Protein AF-A0A6H5KH65-F1 (afdb_monomer)

Radius of gyration: 36.42 Å; Cα contacts (8 Å, |Δi|>4): 23; chains: 1; bounding box: 76×39×88 Å

Secondary structure (DSSP, 8-state):
--------TTS---HHHHHHHHHHHHHHHHHHHHHHHHHHHHHHHHHHHHHHHHHHHHHHHHHHHHHHHHHHHHHHHHHHHHHHHTTSSPPPHHHH---TT--SSS--SSTT--

Sequence (114 aa):
MARTGITFSQAGVDARRLKALEDKDYPALKRICVAHVNKLKQAAAVKRKLAAKQKSAEEEAKKLARMLENEEERMCSIRRCHDRTSGRRKCTESELYPARACGDKEVSGLSKIL

Solvent-accessible surface area (backbone atoms only — not comparable to full-atom values): 6976 Å² total; per-residue (Å²): 135,85,82,83,74,83,73,73,80,84,54,96,67,51,71,68,56,56,52,54,47,49,69,65,46,48,64,57,50,51,52,52,53,52,52,50,51,51,52,51,53,51,52,52,52,51,51,53,53,49,53,52,52,50,52,52,52,51,52,50,51,51,51,51,51,53,51,48,52,53,50,51,37,39,51,52,23,48,51,53,46,35,62,76,47,71,62,73,60,86,79,51,74,75,64,41,48,83,57,87,76,80,76,91,81,82,89,79,78,74,80,76,82,119

Foldseek 3Di:
DDDPDPDPPPPPPDVVNVVVVCVVCVVVVVVVVVVVVVVVVVVVVVVVVVVVVVVVVVVVVVVVVVVVVVVVLQVVLQVVVCVVCVVVDDDDPVSSDDSPPPPDPPPPPPPPPD

Mean predicted aligned error: 16.9 Å

Structure (mmCIF, N/CA/C/O backbone):
data_AF-A0A6H5KH65-F1
#
_entry.id   AF-A0A6H5KH65-F1
#
loop_
_atom_site.group_PDB
_atom_site.id
_atom_site.type_symbol
_atom_site.label_atom_id
_atom_site.label_alt_id
_atom_site.label_comp_id
_atom_site.label_asym_id
_atom_site.label_entity_id
_atom_site.label_seq_id
_atom_site.pdbx_PDB_ins_code
_atom_site.Cartn_x
_atom_site.Cartn_y
_atom_site.Cartn_z
_atom_site.occupancy
_atom_site.B_iso_or_equiv
_atom_site.auth_seq_id
_atom_site.auth_comp_id
_atom_site.auth_asym_id
_atom_site.auth_atom_id
_atom_site.pdbx_PDB_model_num
ATOM 1 N N . MET A 1 1 ? -47.079 -27.899 29.791 1.00 39.53 1 MET A N 1
ATOM 2 C CA . MET A 1 1 ? -45.778 -28.493 30.174 1.00 39.53 1 MET A CA 1
ATOM 3 C C . MET A 1 1 ? -44.979 -27.454 30.950 1.00 39.53 1 MET A C 1
ATOM 5 O O . MET A 1 1 ? -44.990 -26.290 30.571 1.00 39.53 1 MET A O 1
ATOM 9 N N . ALA A 1 2 ? -44.443 -27.850 32.105 1.00 41.94 2 ALA A N 1
ATOM 10 C CA . ALA A 1 2 ? -44.069 -26.980 33.220 1.00 41.94 2 ALA A CA 1
ATOM 11 C C . ALA A 1 2 ? -42.814 -26.121 32.965 1.00 41.94 2 ALA A C 1
ATOM 13 O O . ALA A 1 2 ? -41.782 -26.634 32.543 1.00 41.94 2 ALA A O 1
ATOM 14 N N . ARG A 1 3 ? -42.889 -24.819 33.283 1.00 44.28 3 ARG A N 1
ATOM 15 C CA . ARG A 1 3 ? -41.713 -23.955 33.475 1.00 44.28 3 ARG A CA 1
ATOM 16 C C . ARG A 1 3 ? -41.125 -24.264 34.850 1.00 44.28 3 ARG A C 1
ATOM 18 O O . ARG A 1 3 ? -41.718 -23.901 35.861 1.00 44.28 3 ARG A O 1
ATOM 25 N N . THR A 1 4 ? -39.968 -24.912 34.901 1.00 53.53 4 THR A N 1
ATOM 26 C CA . THR A 1 4 ? -39.171 -25.017 36.128 1.00 53.53 4 THR A CA 1
ATOM 27 C C . THR A 1 4 ? -38.578 -23.645 36.447 1.00 53.53 4 THR A C 1
ATOM 29 O O . THR A 1 4 ? -37.521 -23.276 35.938 1.00 53.53 4 THR A O 1
ATOM 32 N N . GLY A 1 5 ? -39.292 -22.858 37.251 1.00 48.91 5 GLY A N 1
ATOM 33 C CA . GLY A 1 5 ? -38.728 -21.685 37.907 1.00 48.91 5 GLY A CA 1
ATOM 34 C C . GLY A 1 5 ? -37.771 -22.153 38.995 1.00 48.91 5 GLY A C 1
ATOM 35 O O . GLY A 1 5 ? -38.203 -22.721 39.992 1.00 48.91 5 GLY A O 1
ATOM 36 N N . ILE A 1 6 ? -36.472 -21.947 38.793 1.00 53.12 6 ILE A N 1
ATOM 37 C CA . ILE A 1 6 ? -35.468 -22.138 39.842 1.00 53.12 6 ILE A CA 1
ATOM 38 C C . ILE A 1 6 ? -35.738 -21.066 40.907 1.00 53.12 6 ILE A C 1
ATOM 40 O O . ILE A 1 6 ? -35.420 -19.894 40.715 1.00 53.12 6 ILE A O 1
ATOM 44 N N . THR A 1 7 ? -36.376 -21.441 42.015 1.00 51.94 7 THR A N 1
ATOM 45 C CA . THR A 1 7 ? -36.517 -20.566 43.182 1.00 51.94 7 THR A CA 1
ATOM 46 C C . THR A 1 7 ? -35.205 -20.593 43.958 1.00 51.94 7 THR A C 1
ATOM 48 O O . THR A 1 7 ? -34.883 -21.586 44.607 1.00 51.94 7 THR A O 1
ATOM 51 N N . PHE A 1 8 ? -34.451 -19.493 43.912 1.00 50.75 8 PHE A N 1
ATOM 52 C CA . PHE A 1 8 ? -33.198 -19.265 44.654 1.00 50.75 8 PHE A CA 1
ATOM 53 C C . PHE A 1 8 ? -33.389 -19.146 46.183 1.00 50.75 8 PHE A C 1
ATOM 55 O O . PHE A 1 8 ? -32.620 -18.483 46.868 1.00 50.75 8 PHE A O 1
ATOM 62 N N . SER A 1 9 ? -34.408 -19.785 46.752 1.00 49.22 9 SER A N 1
ATOM 63 C CA . SER A 1 9 ? -34.776 -19.646 48.165 1.00 49.22 9 SER A CA 1
ATOM 64 C C . SER A 1 9 ? -33.964 -20.540 49.113 1.00 49.22 9 SER A C 1
ATOM 66 O O . SER A 1 9 ? -34.241 -20.542 50.307 1.00 49.22 9 SER A O 1
ATOM 68 N N . GLN A 1 10 ? -32.979 -21.304 48.617 1.00 47.28 10 GLN A N 1
ATOM 69 C CA . GLN A 1 10 ? -32.244 -22.296 49.421 1.00 47.28 10 GLN A CA 1
ATOM 70 C C . GLN A 1 10 ? -30.811 -21.889 49.803 1.00 47.28 10 GLN A C 1
ATOM 72 O O . GLN A 1 10 ? -30.201 -22.515 50.664 1.00 47.28 10 GLN A O 1
ATOM 77 N N . ALA A 1 11 ? -30.282 -20.807 49.235 1.00 47.94 11 ALA A N 1
ATOM 78 C CA . ALA A 1 11 ? -29.105 -20.132 49.769 1.00 47.94 11 ALA A CA 1
ATOM 79 C C . ALA A 1 11 ? -29.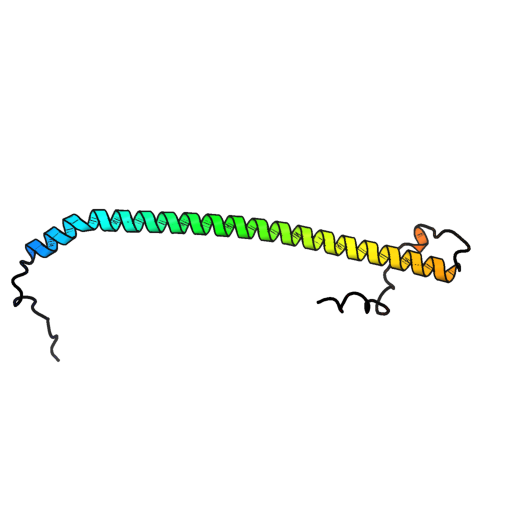604 -18.805 50.335 1.00 47.94 11 ALA A C 1
ATOM 81 O O . ALA A 1 11 ? -30.292 -18.092 49.615 1.00 47.94 11 ALA A O 1
ATOM 82 N N . GLY A 1 12 ? -29.310 -18.474 51.596 1.00 51.31 12 GLY A N 1
ATOM 83 C CA . GLY A 1 12 ? -29.726 -17.233 52.274 1.00 51.31 12 GLY A CA 1
ATOM 84 C C . GLY A 1 12 ? -29.131 -15.946 51.676 1.00 51.31 12 GLY A C 1
ATOM 85 O O . GLY A 1 12 ? -28.626 -15.086 52.396 1.00 51.31 12 GLY A O 1
ATOM 86 N N . VAL A 1 13 ? -29.144 -15.819 50.353 1.00 53.62 13 VAL A N 1
ATOM 87 C CA . VAL A 1 13 ? -28.776 -14.635 49.600 1.00 53.62 13 VAL A CA 1
ATOM 88 C C . VAL A 1 13 ? -30.030 -13.784 49.501 1.00 53.62 13 VAL A C 1
ATOM 90 O O . VAL A 1 13 ? -30.862 -13.929 48.611 1.00 53.62 13 VAL A O 1
ATOM 93 N N . ASP A 1 14 ? -30.171 -12.913 50.489 1.00 62.06 14 ASP A N 1
ATOM 94 C CA . ASP A 1 14 ? -31.206 -11.893 50.540 1.00 62.06 14 ASP A CA 1
ATOM 95 C C . ASP A 1 14 ? -31.222 -11.116 49.208 1.00 62.06 14 ASP A C 1
ATOM 97 O O . ASP A 1 14 ? -30.204 -10.542 48.809 1.00 62.06 14 ASP A O 1
ATOM 101 N N . ALA A 1 15 ? -32.349 -11.088 48.490 1.00 58.56 15 ALA A N 1
ATOM 102 C CA . ALA A 1 15 ? -32.445 -10.447 47.168 1.00 58.56 15 ALA A CA 1
ATOM 103 C C . ALA A 1 15 ? -32.051 -8.954 47.210 1.00 58.56 15 ALA A C 1
ATOM 105 O O . ALA A 1 15 ? -31.606 -8.377 46.217 1.00 58.56 15 ALA A O 1
ATOM 106 N N . ARG A 1 16 ? -32.149 -8.332 48.394 1.00 58.69 16 ARG A N 1
ATOM 107 C CA . ARG A 1 16 ? -31.672 -6.971 48.670 1.00 58.69 16 ARG A CA 1
ATOM 108 C C . ARG A 1 16 ? -30.145 -6.852 48.652 1.00 58.69 16 ARG A C 1
ATOM 110 O O . ARG A 1 16 ? -29.641 -5.815 48.239 1.00 58.69 16 ARG A O 1
ATOM 117 N N . ARG A 1 17 ? -29.405 -7.889 49.064 1.00 56.53 17 ARG A N 1
ATOM 118 C CA . ARG A 1 17 ? -27.931 -7.930 48.994 1.00 56.53 17 ARG A CA 1
ATOM 119 C C . ARG A 1 17 ? -27.438 -8.077 47.560 1.00 56.53 17 ARG A C 1
ATOM 121 O O . ARG A 1 17 ? -26.481 -7.404 47.206 1.00 56.53 17 ARG A O 1
ATOM 128 N N . LEU A 1 18 ? -28.111 -8.891 46.743 1.00 57.50 18 LEU A N 1
ATOM 129 C CA . LEU A 1 18 ? -27.838 -9.001 45.303 1.00 57.50 18 LEU A CA 1
ATOM 130 C C . LEU A 1 18 ? -28.039 -7.657 44.597 1.00 57.50 18 LEU A C 1
ATOM 132 O O . LEU A 1 18 ? -27.136 -7.177 43.923 1.00 57.50 18 LEU A O 1
ATOM 136 N N . LYS A 1 19 ? -29.172 -6.998 44.854 1.00 59.03 19 LYS A N 1
ATOM 137 C CA . LYS A 1 19 ? -29.472 -5.678 44.288 1.00 59.03 19 LYS A CA 1
ATOM 138 C C . LYS A 1 19 ? -28.495 -4.592 44.766 1.00 59.03 19 LYS A C 1
ATOM 140 O O . LYS A 1 19 ? -28.048 -3.770 43.980 1.00 59.03 19 LYS A O 1
ATOM 145 N N . ALA A 1 20 ? -28.084 -4.638 46.036 1.00 57.56 20 ALA A N 1
ATOM 146 C CA . ALA A 1 20 ? -27.088 -3.718 46.589 1.00 57.56 20 ALA A CA 1
ATOM 147 C C . ALA A 1 20 ? -25.650 -3.967 46.086 1.00 57.56 20 ALA A C 1
ATOM 149 O O . ALA A 1 20 ? -24.839 -3.043 46.114 1.00 57.56 20 ALA A O 1
ATOM 150 N N . LEU A 1 21 ? -25.318 -5.194 45.669 1.00 55.94 21 LEU A N 1
ATOM 151 C CA . LEU A 1 21 ? -24.060 -5.533 44.991 1.00 55.94 21 LEU A CA 1
ATOM 152 C C . LEU A 1 21 ? -24.080 -5.034 43.542 1.00 55.94 21 LEU A C 1
ATOM 154 O O . LEU A 1 21 ? -23.154 -4.342 43.127 1.00 55.94 21 LEU A O 1
ATOM 158 N N . GLU A 1 22 ? -25.172 -5.284 42.813 1.00 60.66 22 GLU A N 1
ATOM 159 C CA . GLU A 1 22 ? -25.375 -4.745 41.464 1.00 60.66 22 GLU A CA 1
ATOM 160 C C . GLU A 1 22 ? -25.267 -3.214 41.456 1.00 60.66 22 GLU A C 1
ATOM 162 O O . GLU A 1 22 ? -24.468 -2.673 40.700 1.00 60.66 22 GLU A O 1
ATOM 167 N N . ASP A 1 23 ? -25.949 -2.503 42.357 1.00 62.16 23 ASP A N 1
ATOM 168 C CA . ASP A 1 23 ? -25.914 -1.033 42.403 1.00 62.16 23 ASP A CA 1
ATOM 169 C C . ASP A 1 23 ? -24.523 -0.453 42.745 1.00 62.16 23 ASP A C 1
ATOM 171 O O . ASP A 1 23 ? -24.178 0.647 42.298 1.00 62.16 23 ASP A O 1
ATOM 175 N N . LYS A 1 24 ? -23.696 -1.178 43.513 1.00 64.69 24 LYS A N 1
ATOM 176 C CA . LYS A 1 24 ? -22.339 -0.740 43.895 1.00 64.69 24 LYS A CA 1
ATOM 177 C C . LYS A 1 24 ? -21.292 -1.018 42.820 1.00 64.69 24 LYS A C 1
ATOM 179 O O . LYS A 1 24 ? -20.402 -0.188 42.625 1.00 64.69 24 LYS A O 1
ATOM 184 N N . ASP A 1 25 ? -21.413 -2.135 42.110 1.00 68.00 25 ASP A N 1
ATOM 185 C CA . ASP A 1 25 ? -20.414 -2.582 41.134 1.00 68.00 25 ASP A CA 1
ATOM 186 C C . ASP A 1 25 ? -20.740 -2.147 39.694 1.00 68.00 25 ASP A C 1
ATOM 188 O O . ASP A 1 25 ? -19.840 -2.016 38.857 1.00 68.00 25 ASP A O 1
ATOM 192 N N . TYR A 1 26 ? -21.999 -1.811 39.392 1.00 72.94 26 TYR A N 1
ATOM 193 C CA . TYR A 1 26 ? -22.427 -1.318 38.076 1.00 72.94 26 TYR A CA 1
ATOM 194 C C . TYR A 1 26 ? -21.690 -0.047 37.598 1.00 72.94 26 TYR A C 1
ATOM 196 O O . TYR A 1 26 ? -21.303 0.019 36.424 1.00 72.94 26 TYR A O 1
ATOM 204 N N . PRO A 1 27 ? -21.403 0.960 38.452 1.00 77.50 27 PRO A N 1
ATOM 205 C CA . PRO A 1 27 ? -20.602 2.119 38.057 1.00 77.50 27 PRO A CA 1
ATOM 206 C C . PRO A 1 27 ? -19.161 1.746 37.685 1.00 77.50 27 PRO A C 1
ATOM 208 O O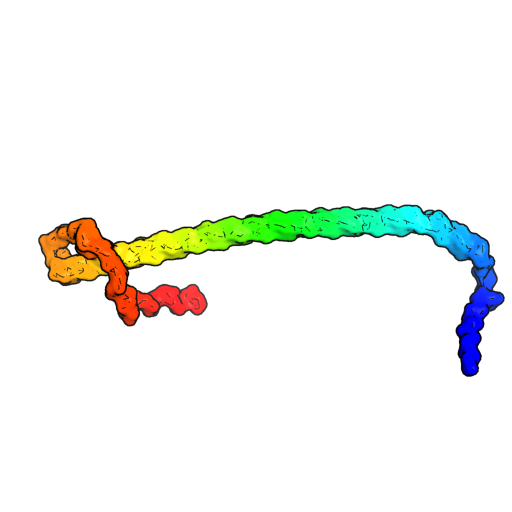 . PRO A 1 27 ? -18.593 2.333 36.758 1.00 77.50 27 PRO A O 1
ATOM 211 N N . ALA A 1 28 ? -18.566 0.772 38.381 1.00 76.94 28 ALA A N 1
ATOM 212 C CA . ALA A 1 28 ? -17.220 0.283 38.094 1.00 76.94 28 ALA A CA 1
ATOM 213 C C . ALA A 1 28 ? -17.191 -0.486 36.766 1.00 76.94 28 ALA A C 1
ATOM 215 O O . ALA A 1 28 ? -16.349 -0.200 35.909 1.00 76.94 28 ALA A O 1
ATOM 216 N N . LEU A 1 29 ? -18.175 -1.360 36.537 1.00 76.06 29 LEU A N 1
ATOM 217 C CA . LEU A 1 29 ? -18.348 -2.073 35.271 1.00 76.06 29 LEU A CA 1
ATOM 218 C C . LEU A 1 29 ? -18.513 -1.098 34.095 1.00 76.06 29 LEU A C 1
ATOM 220 O O . LEU A 1 29 ? -17.837 -1.225 33.074 1.00 76.06 29 LEU A O 1
ATOM 224 N N . LYS A 1 30 ? -19.337 -0.055 34.261 1.00 77.88 30 LYS A N 1
ATOM 225 C CA . LYS A 1 30 ? -19.541 0.989 33.245 1.00 77.88 30 LYS A CA 1
ATOM 226 C C . LYS A 1 30 ? -18.237 1.707 32.893 1.00 77.88 30 LYS A C 1
ATOM 228 O O . LYS A 1 30 ? -17.970 1.940 31.714 1.00 77.88 30 LYS A O 1
ATOM 233 N N . ARG A 1 31 ? -17.399 2.036 33.885 1.00 79.94 31 ARG A N 1
ATOM 234 C CA . ARG A 1 31 ? -16.080 2.659 33.655 1.00 79.94 31 ARG A CA 1
ATOM 235 C C . ARG A 1 31 ? -15.145 1.733 32.880 1.00 79.94 31 ARG A C 1
ATOM 237 O O . ARG A 1 31 ? -14.494 2.193 31.943 1.00 79.94 31 ARG A O 1
ATOM 244 N N . ILE A 1 32 ? -15.118 0.445 33.224 1.00 84.12 32 ILE A N 1
ATOM 245 C CA . ILE A 1 32 ? -14.325 -0.572 32.519 1.00 84.12 32 ILE A CA 1
ATOM 246 C C . ILE A 1 32 ? -14.786 -0.681 31.060 1.00 84.12 32 ILE A C 1
ATOM 248 O O . ILE A 1 32 ? -13.965 -0.573 30.146 1.00 84.12 32 ILE A O 1
ATOM 252 N N . CYS A 1 33 ? -16.093 -0.794 30.814 1.00 82.94 33 CYS A N 1
ATOM 253 C CA . CYS A 1 33 ? -16.648 -0.847 29.462 1.00 82.94 33 CYS A CA 1
ATOM 254 C C . CYS A 1 33 ? -16.298 0.406 28.645 1.00 82.94 33 CYS A C 1
ATOM 256 O O . CYS A 1 33 ? -15.843 0.287 27.507 1.00 82.94 33 CYS A O 1
ATOM 258 N N . VAL A 1 34 ? -16.435 1.606 29.219 1.00 86.44 34 VAL A N 1
ATOM 259 C CA . VAL A 1 34 ? -16.060 2.864 28.548 1.00 86.44 34 VAL A CA 1
ATOM 260 C C . VAL A 1 34 ? -14.564 2.896 28.222 1.00 86.44 34 VAL A C 1
ATOM 262 O O . VAL A 1 34 ? -14.187 3.268 27.109 1.00 86.44 34 VAL A O 1
ATOM 265 N N . ALA A 1 35 ? -13.704 2.459 29.145 1.00 88.62 35 ALA A N 1
ATOM 266 C CA . ALA A 1 35 ? -12.266 2.384 28.911 1.00 88.62 35 ALA A CA 1
ATOM 267 C C . ALA A 1 35 ? -11.920 1.416 27.765 1.00 88.62 35 ALA A C 1
ATOM 269 O O . ALA A 1 35 ? -11.107 1.751 26.901 1.00 88.62 35 ALA A O 1
ATOM 270 N N . HIS A 1 36 ? -12.569 0.250 27.703 1.00 88.44 36 HIS A N 1
ATOM 271 C CA . HIS A 1 36 ? -12.388 -0.701 26.604 1.00 88.44 36 HIS A CA 1
ATOM 272 C C . HIS A 1 36 ? -12.889 -0.156 25.264 1.00 88.44 36 HIS A C 1
ATOM 274 O O . HI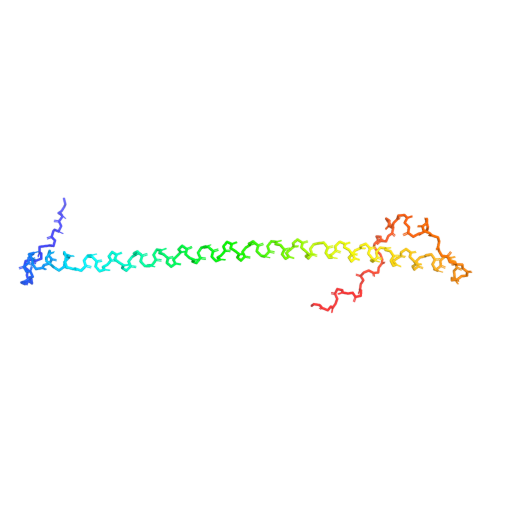S A 1 36 ? -12.178 -0.259 24.264 1.00 88.44 36 HIS A O 1
ATOM 280 N N . VAL A 1 37 ? -14.055 0.493 25.233 1.00 89.81 37 VAL A N 1
ATOM 281 C CA . VAL A 1 37 ? -14.575 1.143 24.020 1.00 89.81 37 VAL A CA 1
ATOM 282 C C . VAL A 1 37 ? -13.613 2.227 23.526 1.00 89.81 37 VAL A C 1
ATOM 284 O O . VAL A 1 37 ? -13.347 2.315 22.327 1.00 89.81 37 VAL A O 1
ATOM 287 N N . ASN A 1 38 ? -13.031 3.017 24.428 1.00 90.50 38 ASN A N 1
ATOM 288 C CA . ASN A 1 38 ? -12.043 4.031 24.062 1.00 90.50 38 ASN A CA 1
ATOM 289 C C . ASN A 1 38 ? -10.760 3.409 23.488 1.00 90.50 38 ASN A C 1
ATOM 291 O O . ASN A 1 38 ? -10.274 3.876 22.456 1.00 90.50 38 ASN A O 1
ATOM 295 N N . LYS A 1 39 ? -10.257 2.317 24.080 1.00 91.50 39 LYS A N 1
ATOM 296 C CA . LYS A 1 39 ? -9.117 1.558 23.531 1.00 91.50 39 LYS A CA 1
ATOM 297 C C . LYS A 1 39 ? -9.417 1.009 22.132 1.00 91.50 39 LYS A C 1
ATOM 299 O O . LYS A 1 39 ? -8.582 1.125 21.239 1.00 91.50 39 LYS A O 1
ATOM 304 N N . LEU A 1 40 ? -10.621 0.480 21.903 1.00 89.00 40 LEU A N 1
ATOM 305 C CA . LEU A 1 40 ? -11.043 -0.010 20.585 1.00 89.00 40 LEU A CA 1
ATOM 306 C C . LEU A 1 40 ? -11.121 1.114 19.543 1.00 89.00 40 LEU A C 1
ATOM 308 O O . LEU A 1 40 ? -10.656 0.939 18.417 1.00 89.00 40 LEU A O 1
ATOM 312 N N . LYS A 1 41 ? -11.642 2.291 19.913 1.00 91.62 41 LYS A N 1
ATOM 313 C CA . LYS A 1 41 ? -11.663 3.472 19.031 1.00 91.62 41 LYS A CA 1
ATOM 314 C C . LYS A 1 41 ? -10.252 3.927 18.655 1.00 91.62 41 LYS A C 1
ATOM 316 O O . LYS A 1 41 ? -9.998 4.218 17.486 1.00 91.62 41 LYS A O 1
ATOM 321 N N . GLN A 1 42 ? -9.327 3.947 19.615 1.00 90.31 42 GLN A N 1
ATOM 322 C CA . GLN A 1 42 ? -7.922 4.271 19.355 1.00 90.31 42 GLN A CA 1
ATOM 323 C C . GLN A 1 42 ? -7.272 3.242 18.424 1.00 90.31 42 GLN A C 1
ATOM 325 O O . GLN A 1 42 ? -6.651 3.625 17.433 1.00 90.31 42 GLN A O 1
ATOM 330 N N . ALA A 1 43 ? -7.482 1.945 18.667 1.00 85.69 43 ALA A N 1
ATOM 331 C CA . ALA A 1 43 ? -6.980 0.881 17.800 1.00 85.69 43 ALA A CA 1
ATOM 332 C C . ALA A 1 43 ? -7.530 0.993 16.365 1.00 85.69 43 ALA A C 1
ATOM 334 O O . ALA A 1 43 ? -6.782 0.847 15.397 1.00 85.69 43 ALA A O 1
ATOM 335 N N . ALA A 1 44 ? -8.815 1.323 16.206 1.00 86.38 44 ALA A N 1
ATOM 336 C CA . ALA A 1 44 ? -9.421 1.564 14.898 1.00 86.38 44 ALA A CA 1
ATOM 337 C C . ALA A 1 44 ? -8.809 2.785 14.186 1.00 86.38 44 ALA A C 1
ATOM 339 O O . ALA A 1 44 ? -8.557 2.733 12.980 1.00 86.38 44 ALA A O 1
ATOM 340 N N . ALA A 1 45 ? -8.517 3.866 14.915 1.00 89.75 45 ALA A N 1
ATOM 341 C CA . ALA A 1 45 ? -7.847 5.041 14.360 1.00 89.75 45 ALA A CA 1
ATOM 342 C C . ALA A 1 45 ? -6.412 4.728 13.901 1.00 89.75 45 ALA A C 1
ATOM 344 O O . ALA A 1 45 ? -6.007 5.154 12.819 1.00 89.75 45 ALA A O 1
ATOM 345 N N . VAL A 1 46 ? -5.663 3.938 14.679 1.00 90.12 46 VAL A N 1
ATOM 346 C CA . VAL A 1 46 ? -4.320 3.470 14.301 1.00 90.12 46 VAL A CA 1
ATOM 347 C C . VAL A 1 46 ? -4.383 2.597 13.048 1.00 90.12 46 VAL A C 1
ATOM 349 O O . VAL A 1 46 ? -3.630 2.845 12.109 1.00 90.12 46 VAL A O 1
ATOM 352 N N . LYS A 1 47 ? -5.331 1.651 12.965 1.00 89.50 47 LYS A N 1
ATOM 353 C CA . LYS A 1 47 ? -5.537 0.832 11.757 1.00 89.50 47 LYS A CA 1
ATOM 354 C C . LYS A 1 47 ? -5.815 1.683 10.516 1.00 89.50 47 LYS A C 1
ATOM 356 O O . LYS A 1 47 ? -5.221 1.436 9.473 1.00 89.50 47 LYS A O 1
ATOM 361 N N . ARG A 1 48 ? -6.661 2.714 10.622 1.00 87.62 48 ARG A N 1
ATOM 362 C CA . ARG A 1 48 ? -6.938 3.636 9.502 1.00 87.62 48 ARG A CA 1
ATOM 363 C C . ARG A 1 48 ? -5.689 4.402 9.060 1.00 87.62 48 ARG A C 1
ATOM 365 O O . ARG A 1 48 ? -5.444 4.512 7.863 1.00 87.62 48 ARG A O 1
ATOM 372 N N . LYS A 1 49 ? -4.880 4.889 10.008 1.00 87.25 49 LYS A N 1
ATOM 373 C CA . LYS A 1 49 ? -3.606 5.567 9.707 1.00 87.25 49 LYS A CA 1
ATOM 374 C C . LYS A 1 49 ? -2.601 4.630 9.034 1.00 87.25 49 LYS A C 1
ATOM 376 O O . LYS A 1 49 ? -1.946 5.037 8.081 1.00 87.25 49 LYS A O 1
ATOM 381 N N . LEU A 1 50 ? -2.496 3.387 9.503 1.00 85.94 50 LEU A N 1
ATOM 382 C CA . LEU A 1 50 ? -1.633 2.375 8.891 1.00 85.94 50 LEU A CA 1
ATOM 383 C C . LEU A 1 50 ? -2.091 2.031 7.470 1.00 85.94 50 LEU A C 1
ATOM 385 O O . LEU A 1 50 ? -1.267 2.026 6.565 1.00 85.94 50 LEU A O 1
ATOM 389 N N . ALA A 1 51 ? -3.394 1.847 7.250 1.00 88.19 51 ALA A N 1
ATOM 390 C CA . ALA A 1 51 ? -3.944 1.597 5.918 1.00 88.19 51 ALA A CA 1
ATOM 391 C C . ALA A 1 51 ? -3.690 2.767 4.949 1.00 88.19 51 ALA A C 1
ATOM 393 O O . ALA A 1 51 ? -3.390 2.544 3.780 1.00 88.19 51 ALA A O 1
ATOM 394 N N . ALA A 1 52 ? -3.766 4.015 5.424 1.00 87.00 52 ALA A N 1
ATOM 395 C CA . ALA A 1 52 ? -3.434 5.187 4.611 1.00 87.00 52 ALA A CA 1
ATOM 396 C C . ALA A 1 52 ? -1.947 5.212 4.212 1.00 87.00 52 ALA A C 1
ATOM 398 O O . ALA A 1 52 ? -1.637 5.435 3.046 1.00 87.00 52 ALA A O 1
ATOM 399 N N . LYS A 1 53 ? -1.041 4.914 5.155 1.00 87.94 53 LYS A N 1
ATOM 400 C CA . LYS A 1 53 ? 0.401 4.799 4.878 1.00 87.94 53 LYS A CA 1
ATOM 401 C C . LYS A 1 53 ? 0.736 3.646 3.928 1.00 87.94 53 LYS A C 1
ATOM 403 O O . LYS A 1 53 ? 1.625 3.778 3.098 1.00 87.94 53 LYS A O 1
ATOM 408 N N . GLN A 1 54 ? 0.031 2.521 4.035 1.00 88.81 54 GLN A N 1
ATOM 409 C CA . GLN A 1 54 ? 0.199 1.402 3.105 1.00 88.81 54 GLN A CA 1
ATOM 410 C C . GLN A 1 54 ? -0.202 1.797 1.683 1.00 88.81 54 GLN A C 1
ATOM 412 O O . GLN A 1 54 ? 0.548 1.528 0.754 1.00 88.81 54 GLN A O 1
ATOM 417 N N . LYS A 1 55 ? -1.330 2.500 1.516 1.00 90.19 55 LYS A N 1
ATOM 418 C CA . LYS A 1 55 ? -1.765 2.983 0.198 1.00 90.19 55 LYS A CA 1
ATOM 419 C C . LYS A 1 55 ? -0.768 3.953 -0.432 1.00 90.19 55 LYS A C 1
ATOM 421 O O . LYS A 1 55 ? -0.501 3.831 -1.622 1.00 90.19 55 LYS A O 1
ATOM 426 N N . SER A 1 56 ? -0.207 4.885 0.344 1.00 88.56 56 SER A N 1
ATOM 427 C CA . SER A 1 56 ? 0.804 5.810 -0.186 1.00 88.56 56 SER A CA 1
ATOM 428 C C . SER A 1 56 ? 2.079 5.075 -0.601 1.00 88.56 56 SER A C 1
ATOM 430 O O . SER A 1 56 ? 2.590 5.321 -1.687 1.00 88.56 56 SER A O 1
ATOM 432 N N . ALA A 1 57 ? 2.547 4.123 0.214 1.00 88.31 57 ALA A N 1
ATOM 433 C CA . ALA A 1 57 ? 3.715 3.309 -0.120 1.00 88.31 57 ALA A CA 1
ATOM 434 C C . ALA A 1 57 ? 3.482 2.438 -1.369 1.00 88.31 57 ALA A C 1
ATOM 436 O O . ALA A 1 57 ? 4.371 2.301 -2.203 1.00 88.31 57 ALA A O 1
ATOM 437 N N . GLU A 1 58 ? 2.281 1.876 -1.538 1.00 90.81 58 GLU A N 1
ATOM 438 C CA . GLU A 1 58 ? 1.923 1.094 -2.726 1.00 90.81 58 GLU A CA 1
ATOM 439 C C . GLU A 1 58 ? 1.872 1.963 -3.994 1.00 90.81 58 GLU A C 1
ATOM 441 O O . GLU A 1 58 ? 2.290 1.529 -5.067 1.00 90.81 58 GLU A O 1
ATOM 446 N N . GLU A 1 59 ? 1.387 3.202 -3.891 1.00 92.69 59 GLU A N 1
ATOM 447 C CA . GLU A 1 59 ? 1.380 4.142 -5.014 1.00 92.69 59 GLU A CA 1
ATOM 448 C C . GLU A 1 59 ? 2.802 4.560 -5.417 1.00 92.69 59 GLU A C 1
ATOM 450 O O . GLU A 1 59 ? 3.119 4.603 -6.606 1.00 92.69 59 GLU A O 1
ATOM 455 N N . GLU A 1 60 ? 3.675 4.820 -4.443 1.00 92.69 60 GLU A N 1
ATOM 456 C CA . GLU A 1 60 ? 5.094 5.087 -4.692 1.00 92.69 60 GLU A CA 1
ATOM 457 C C . GLU A 1 60 ? 5.787 3.881 -5.332 1.00 92.69 60 GLU A C 1
ATOM 459 O O . GLU A 1 60 ? 6.471 4.042 -6.342 1.00 92.69 60 GLU A O 1
ATOM 464 N N . ALA A 1 61 ? 5.538 2.667 -4.835 1.00 91.88 61 ALA A N 1
ATOM 465 C CA . ALA A 1 61 ? 6.066 1.441 -5.430 1.00 91.88 61 ALA A CA 1
ATOM 466 C C . ALA A 1 61 ? 5.602 1.262 -6.886 1.00 91.88 61 ALA A C 1
ATOM 468 O O . ALA A 1 61 ? 6.409 0.941 -7.755 1.00 91.88 61 ALA A O 1
ATOM 469 N N . LYS A 1 62 ? 4.326 1.542 -7.187 1.00 92.69 62 LYS A N 1
ATOM 470 C CA . LYS A 1 62 ? 3.801 1.519 -8.564 1.00 92.69 62 LYS A CA 1
ATOM 471 C C . LYS A 1 62 ? 4.461 2.567 -9.458 1.00 92.69 62 LYS A C 1
ATOM 473 O O . LYS A 1 62 ? 4.730 2.282 -10.623 1.00 92.69 62 LYS A O 1
ATOM 478 N N . LYS A 1 63 ? 4.722 3.773 -8.945 1.00 94.06 63 LYS A N 1
ATOM 479 C CA . LYS A 1 63 ? 5.441 4.821 -9.691 1.00 94.06 63 LYS A CA 1
ATOM 480 C C . LYS A 1 63 ? 6.877 4.396 -9.990 1.00 94.06 63 LYS A C 1
ATOM 482 O O . LYS A 1 63 ? 7.308 4.525 -11.131 1.00 94.06 63 LYS A O 1
ATOM 487 N N . LEU A 1 64 ? 7.583 3.854 -8.997 1.00 92.88 64 LEU A N 1
ATOM 488 C CA . LEU A 1 64 ? 8.935 3.321 -9.167 1.00 92.88 64 LEU A CA 1
ATOM 489 C C . LEU A 1 64 ? 8.964 2.182 -10.194 1.00 92.88 64 LEU A C 1
ATOM 491 O O . LEU A 1 64 ? 9.804 2.212 -11.085 1.00 92.88 64 LEU A O 1
ATOM 495 N N . ALA A 1 65 ? 8.019 1.239 -10.128 1.00 89.88 65 ALA A N 1
ATOM 496 C CA . ALA A 1 65 ? 7.919 0.139 -11.088 1.00 89.88 65 ALA A CA 1
ATOM 497 C C . ALA A 1 65 ? 7.760 0.644 -12.532 1.00 89.88 65 ALA A C 1
ATOM 499 O O . ALA A 1 65 ? 8.509 0.228 -13.406 1.00 89.88 65 ALA A O 1
ATOM 500 N N . ARG A 1 66 ? 6.875 1.622 -12.769 1.00 87.12 66 ARG A N 1
ATOM 501 C CA . ARG A 1 66 ? 6.720 2.238 -14.100 1.00 87.12 66 ARG A CA 1
ATOM 502 C C . ARG A 1 66 ? 7.979 2.958 -14.577 1.00 87.12 66 ARG A C 1
ATOM 504 O O . ARG A 1 66 ? 8.276 2.951 -15.764 1.00 87.12 66 ARG A O 1
ATOM 511 N N . MET A 1 67 ? 8.703 3.623 -13.676 1.00 87.31 67 MET A N 1
ATOM 512 C CA . MET A 1 67 ? 9.968 4.265 -14.046 1.00 87.31 67 MET A CA 1
ATOM 513 C C . MET A 1 67 ? 11.035 3.235 -14.412 1.00 87.31 67 MET A C 1
ATOM 515 O O . MET A 1 67 ? 11.774 3.466 -15.362 1.00 87.31 67 MET A O 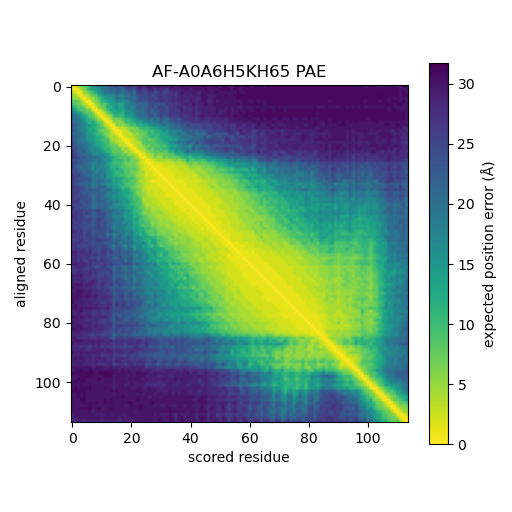1
ATOM 519 N N . LEU A 1 68 ? 11.094 2.107 -13.698 1.00 87.75 68 LEU A N 1
ATOM 520 C CA . LEU A 1 68 ? 11.990 1.004 -14.040 1.00 87.75 68 LEU A CA 1
ATOM 521 C C . LEU A 1 68 ? 11.632 0.398 -15.398 1.00 87.75 68 LEU A C 1
ATOM 523 O O . LEU A 1 68 ? 12.523 0.270 -16.224 1.00 87.75 68 LEU A O 1
ATOM 527 N N . GLU A 1 69 ? 10.353 0.127 -15.670 1.00 84.19 69 GLU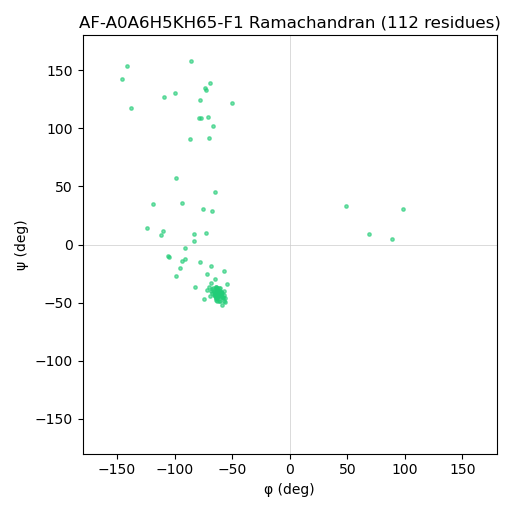 A N 1
ATOM 528 C CA . GLU A 1 69 ? 9.893 -0.347 -16.986 1.00 84.19 69 GLU A CA 1
ATOM 529 C C . GLU A 1 69 ? 10.305 0.623 -18.108 1.00 84.19 69 GLU A C 1
ATOM 531 O O . GLU A 1 69 ? 10.871 0.207 -19.117 1.00 84.19 69 GLU A O 1
ATOM 536 N N . ASN A 1 70 ? 10.114 1.932 -17.910 1.00 83.75 70 ASN A N 1
ATOM 537 C CA . ASN A 1 70 ? 10.531 2.947 -18.883 1.00 83.75 70 ASN A CA 1
ATOM 538 C C . ASN A 1 70 ? 12.057 2.974 -19.096 1.00 83.75 70 ASN A C 1
ATOM 540 O O . ASN A 1 70 ? 12.527 3.149 -20.222 1.00 83.75 70 ASN A O 1
ATOM 544 N N . GLU A 1 71 ? 12.850 2.835 -18.030 1.00 83.88 71 GLU A N 1
ATOM 545 C CA . GLU A 1 71 ? 14.312 2.786 -18.135 1.00 83.88 71 GLU A CA 1
ATOM 546 C C . GLU A 1 71 ? 14.791 1.478 -18.787 1.00 83.88 71 GLU A C 1
ATOM 548 O O . GLU A 1 71 ? 15.709 1.505 -19.607 1.00 83.88 71 GLU A O 1
ATOM 553 N N . GLU A 1 72 ? 14.142 0.345 -18.517 1.00 83.81 72 GLU A N 1
ATOM 554 C CA . GLU A 1 72 ? 14.398 -0.924 -19.206 1.00 83.81 72 GLU A CA 1
ATOM 555 C C . GLU A 1 72 ? 14.092 -0.819 -20.707 1.00 83.81 72 GLU A C 1
ATOM 557 O O . GLU A 1 72 ? 14.917 -1.208 -21.541 1.00 83.81 72 GLU A O 1
ATOM 562 N N . GLU A 1 73 ? 12.960 -0.218 -21.077 1.00 81.12 73 GLU A N 1
ATOM 563 C CA . GLU A 1 73 ? 12.598 0.071 -22.468 1.00 81.12 73 GLU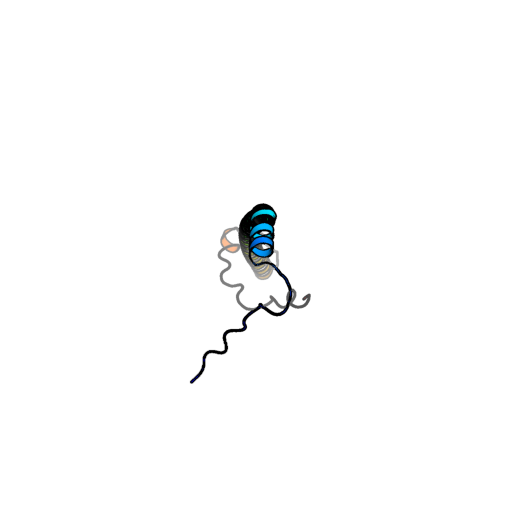 A CA 1
ATOM 564 C C . GLU A 1 73 ? 13.632 0.972 -23.161 1.00 81.12 73 GLU A C 1
ATOM 566 O O . GLU A 1 73 ? 14.030 0.731 -24.313 1.00 81.12 73 GLU A O 1
ATOM 571 N N . ARG A 1 74 ? 14.115 1.995 -22.449 1.00 79.44 74 ARG A N 1
ATOM 572 C CA . ARG A 1 74 ? 15.155 2.904 -22.935 1.00 79.44 74 ARG A CA 1
ATOM 573 C C . ARG A 1 74 ? 16.475 2.169 -23.155 1.00 79.44 74 ARG A C 1
ATOM 575 O O . ARG A 1 74 ? 17.072 2.296 -24.225 1.00 79.44 74 ARG A O 1
ATOM 582 N N . MET A 1 75 ? 16.911 1.359 -22.192 1.00 82.56 75 MET A N 1
ATOM 583 C CA . MET A 1 75 ? 18.119 0.536 -22.305 1.00 82.56 75 MET A CA 1
ATOM 584 C C . MET A 1 75 ? 18.013 -0.482 -23.443 1.00 82.56 75 MET A C 1
ATOM 586 O O . MET A 1 75 ? 18.968 -0.653 -24.206 1.00 82.56 75 MET A O 1
ATOM 590 N N . CYS A 1 76 ? 16.845 -1.102 -23.626 1.00 80.00 76 CYS A N 1
ATOM 591 C CA . CYS A 1 76 ? 16.588 -2.013 -24.739 1.00 80.00 76 CYS A CA 1
ATOM 592 C C . CYS A 1 76 ? 16.728 -1.300 -26.096 1.00 80.00 76 CYS A C 1
ATOM 594 O O . CYS A 1 76 ? 17.355 -1.818 -27.028 1.00 80.00 76 CYS A O 1
ATOM 596 N N . SER A 1 77 ? 16.209 -0.076 -26.195 1.00 79.50 77 SER A N 1
ATOM 597 C CA . SER A 1 77 ? 16.305 0.748 -27.404 1.00 79.50 77 SER A CA 1
ATOM 598 C C . SER A 1 77 ? 17.751 1.162 -27.707 1.00 79.50 77 SER A C 1
ATOM 600 O O . SER A 1 77 ? 18.191 1.051 -28.856 1.00 79.50 77 SER A O 1
ATOM 602 N N . ILE A 1 78 ? 18.528 1.532 -26.679 1.00 80.38 78 ILE A N 1
ATOM 603 C CA . ILE A 1 78 ? 19.972 1.810 -26.799 1.00 80.38 78 ILE A CA 1
ATOM 604 C C . ILE A 1 78 ? 20.710 0.579 -27.329 1.00 80.38 78 ILE A C 1
ATOM 606 O O . ILE A 1 78 ? 21.430 0.679 -28.325 1.00 80.38 78 ILE A O 1
ATOM 610 N N . ARG A 1 79 ? 20.512 -0.585 -26.695 1.00 82.12 79 ARG A N 1
ATOM 611 C CA . ARG A 1 79 ? 21.183 -1.841 -27.067 1.00 82.12 79 ARG A CA 1
ATOM 612 C C . ARG A 1 79 ? 20.909 -2.194 -28.525 1.00 82.12 79 ARG A C 1
ATOM 614 O O . ARG A 1 79 ? 21.839 -2.393 -29.298 1.00 82.12 79 ARG A O 1
ATOM 621 N N . ARG A 1 80 ? 19.641 -2.147 -28.939 1.00 80.69 80 ARG A N 1
ATOM 622 C CA . ARG A 1 80 ? 19.235 -2.441 -30.319 1.00 80.69 80 ARG A CA 1
ATOM 623 C C . ARG A 1 80 ? 19.869 -1.493 -31.337 1.00 80.69 80 ARG A C 1
ATOM 625 O O . ARG A 1 80 ? 20.231 -1.923 -32.431 1.00 80.69 80 ARG A O 1
ATOM 632 N N . CYS A 1 81 ? 19.967 -0.206 -31.022 1.00 81.88 81 CYS A N 1
ATOM 633 C CA . CYS A 1 81 ? 20.624 0.745 -31.910 1.00 81.88 81 CYS A CA 1
ATOM 634 C C . CYS A 1 81 ? 22.141 0.497 -31.984 1.00 81.88 81 CYS A C 1
ATOM 636 O O . CYS A 1 81 ? 22.719 0.522 -33.076 1.00 81.88 81 CYS A O 1
ATOM 638 N N . HIS A 1 82 ? 22.778 0.180 -30.855 1.00 82.56 82 HIS A N 1
ATOM 639 C CA . HIS A 1 82 ? 24.188 -0.192 -30.823 1.00 82.56 82 HIS A CA 1
ATOM 640 C C . HIS A 1 82 ? 24.459 -1.442 -31.674 1.00 82.56 82 HIS A C 1
ATOM 642 O O . HIS A 1 82 ? 25.390 -1.438 -32.476 1.00 82.56 82 HIS A O 1
ATOM 648 N N . ASP A 1 83 ? 23.599 -2.461 -31.590 1.00 81.62 83 ASP A N 1
ATOM 649 C CA . ASP A 1 83 ? 23.703 -3.680 -32.399 1.00 81.62 83 ASP A CA 1
ATOM 650 C C . ASP A 1 83 ? 23.556 -3.384 -33.900 1.00 81.62 83 ASP A C 1
ATOM 652 O O . ASP A 1 83 ? 24.407 -3.783 -34.698 1.00 81.62 83 ASP A O 1
ATOM 656 N N . ARG A 1 84 ? 22.532 -2.611 -34.305 1.00 80.81 84 ARG A N 1
ATOM 657 C CA . ARG A 1 84 ? 22.321 -2.233 -35.721 1.00 80.81 84 ARG A CA 1
ATOM 658 C C . ARG A 1 84 ? 23.479 -1.441 -36.308 1.00 80.81 84 ARG A C 1
ATOM 660 O O . ARG A 1 84 ? 23.789 -1.576 -37.486 1.00 80.81 84 ARG A O 1
ATOM 667 N N . THR A 1 85 ? 24.073 -0.569 -35.506 1.00 81.50 85 THR A N 1
ATOM 668 C CA . THR A 1 85 ? 25.160 0.308 -35.949 1.00 81.50 85 THR A CA 1
ATOM 669 C C . THR A 1 85 ? 26.535 -0.317 -35.729 1.00 81.50 85 THR A C 1
ATOM 671 O O . THR A 1 85 ? 27.541 0.291 -36.096 1.00 81.50 85 THR A O 1
ATOM 674 N N . SER A 1 86 ? 26.596 -1.508 -35.119 1.00 81.44 86 SER A N 1
ATOM 675 C CA . SER A 1 86 ? 27.826 -2.126 -34.608 1.00 81.44 86 SER A CA 1
ATOM 676 C C . SER A 1 86 ? 28.663 -1.155 -33.759 1.00 81.44 86 SER A C 1
ATOM 678 O O . SER A 1 86 ? 29.889 -1.155 -33.838 1.00 81.44 86 SER A O 1
ATOM 680 N N . GLY A 1 87 ? 28.001 -0.250 -33.033 1.00 75.00 87 GLY A N 1
ATOM 681 C CA . GLY A 1 87 ? 28.635 0.813 -32.249 1.00 75.00 87 GLY A CA 1
ATOM 682 C C . GLY A 1 87 ? 29.333 1.917 -33.056 1.00 75.00 87 GLY A C 1
ATOM 683 O O . GLY A 1 87 ? 30.014 2.755 -32.471 1.00 75.00 87 GLY A O 1
ATOM 684 N N . ARG A 1 88 ? 29.189 1.964 -34.389 1.00 76.56 88 ARG A N 1
ATOM 685 C CA . ARG A 1 88 ? 29.922 2.925 -35.243 1.00 76.56 88 ARG A CA 1
ATOM 686 C C . ARG A 1 88 ? 29.359 4.344 -35.232 1.00 76.56 88 ARG A C 1
ATOM 688 O O . ARG A 1 88 ? 30.035 5.258 -35.696 1.00 76.56 88 ARG A O 1
ATOM 695 N N . ARG A 1 89 ? 28.133 4.550 -34.744 1.00 80.56 89 ARG A N 1
ATOM 696 C CA . ARG A 1 89 ? 27.530 5.885 -34.614 1.00 80.56 89 ARG A CA 1
ATOM 697 C C . ARG A 1 89 ? 26.719 6.004 -33.330 1.00 80.56 89 ARG A C 1
ATOM 699 O O . ARG A 1 89 ? 26.190 5.014 -32.835 1.00 80.56 89 ARG A O 1
ATOM 706 N N . LYS A 1 90 ? 26.594 7.232 -32.821 1.00 79.81 90 LYS A N 1
ATOM 707 C CA . LYS A 1 90 ? 25.693 7.537 -31.704 1.00 79.81 90 LYS A CA 1
ATOM 708 C C . LYS A 1 90 ? 24.237 7.415 -32.157 1.00 79.81 90 LYS A C 1
ATOM 710 O O . LYS A 1 90 ? 23.895 7.857 -33.252 1.00 79.81 90 LYS A O 1
ATOM 715 N N . CYS A 1 91 ? 23.410 6.845 -31.290 1.00 75.06 91 CYS A N 1
ATOM 716 C CA . CYS A 1 91 ? 21.968 6.732 -31.479 1.00 75.06 91 CYS A CA 1
ATOM 717 C C . CYS A 1 91 ? 21.298 8.088 -31.271 1.00 75.06 91 CYS A C 1
ATOM 719 O O . CYS A 1 91 ? 21.618 8.790 -30.308 1.00 75.06 91 CYS A O 1
ATOM 721 N N . THR A 1 92 ? 20.383 8.459 -32.161 1.00 75.81 92 THR A N 1
ATOM 722 C CA . THR A 1 92 ? 19.604 9.699 -32.027 1.00 75.81 92 THR A CA 1
ATOM 723 C C . THR A 1 92 ? 18.370 9.476 -31.151 1.00 75.81 92 THR A C 1
ATOM 725 O O . THR A 1 92 ? 17.892 8.351 -31.027 1.00 75.81 92 THR A O 1
ATOM 728 N N . GLU A 1 93 ? 17.809 10.5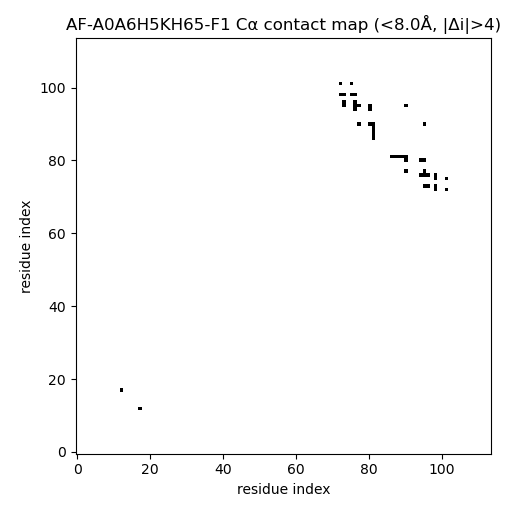35 -30.555 1.00 69.56 93 GLU A N 1
ATOM 729 C CA . GLU A 1 93 ? 16.585 10.436 -29.727 1.00 69.56 93 GLU A CA 1
ATOM 730 C C . GLU A 1 93 ? 15.415 9.764 -30.461 1.00 69.56 93 GLU A C 1
ATOM 732 O O . GLU A 1 93 ? 14.666 8.995 -29.864 1.00 69.56 93 GLU A O 1
ATOM 737 N N . SER A 1 94 ? 15.317 9.969 -31.775 1.00 68.38 94 SER A N 1
ATOM 738 C CA . SER A 1 94 ? 14.333 9.325 -32.652 1.00 68.38 94 SER A CA 1
ATOM 739 C C . SER A 1 94 ? 14.527 7.814 -32.842 1.00 68.38 94 SER A C 1
ATOM 741 O O . SER A 1 94 ? 13.601 7.134 -33.269 1.00 68.38 94 SER A O 1
ATOM 743 N N . GLU A 1 95 ? 15.712 7.273 -32.548 1.00 66.94 95 GLU A N 1
ATOM 744 C CA . GLU A 1 95 ? 15.995 5.828 -32.568 1.00 66.94 95 GLU A CA 1
ATOM 745 C C . GLU A 1 95 ? 15.807 5.185 -31.187 1.00 66.94 95 GLU A C 1
ATOM 747 O O . GLU A 1 95 ? 15.736 3.960 -31.075 1.00 66.94 95 GLU A O 1
ATOM 752 N N . LEU A 1 96 ? 15.725 6.016 -30.144 1.00 64.38 96 LEU A N 1
ATOM 753 C CA . LEU A 1 96 ? 15.583 5.625 -28.743 1.00 64.38 96 LEU A CA 1
ATOM 754 C C . LEU A 1 96 ? 14.108 5.512 -28.305 1.00 64.38 96 LEU A C 1
ATOM 756 O O . LEU A 1 96 ? 13.844 4.932 -27.257 1.00 64.38 96 LEU A O 1
ATOM 760 N N . TYR A 1 97 ? 13.163 6.016 -29.110 1.00 58.31 97 TYR A N 1
ATOM 761 C CA . TYR A 1 97 ? 11.707 5.975 -28.892 1.00 58.31 97 TYR A CA 1
ATOM 762 C C . TYR A 1 97 ? 10.957 5.832 -30.241 1.00 58.31 97 TYR A C 1
ATOM 764 O O . TYR A 1 97 ? 11.376 6.469 -31.203 1.00 58.31 97 TYR A O 1
ATOM 772 N N . PRO A 1 98 ? 9.843 5.068 -30.368 1.00 57.22 98 PRO A N 1
ATOM 773 C CA . PRO A 1 98 ? 9.061 4.413 -29.322 1.00 57.22 98 PRO A CA 1
ATOM 774 C C . PRO A 1 98 ? 9.382 2.913 -29.177 1.00 57.22 98 PRO A C 1
ATOM 776 O O . PRO A 1 98 ? 9.335 2.136 -30.133 1.00 57.22 98 PRO A O 1
ATOM 779 N N . ALA A 1 99 ? 9.635 2.500 -27.937 1.00 53.50 99 ALA A N 1
ATOM 780 C CA . ALA A 1 99 ? 10.109 1.183 -27.515 1.00 53.50 99 ALA A CA 1
ATOM 781 C C . ALA A 1 99 ? 9.056 0.049 -27.545 1.00 53.50 99 ALA A C 1
ATOM 783 O O . ALA A 1 99 ? 9.148 -0.915 -26.796 1.00 53.50 99 ALA A O 1
ATOM 784 N N . ARG A 1 100 ? 8.067 0.077 -28.450 1.00 52.19 100 ARG A N 1
ATOM 785 C CA . ARG A 1 100 ? 6.984 -0.939 -28.497 1.00 52.19 100 ARG A CA 1
ATOM 786 C C . ARG A 1 100 ? 7.390 -2.329 -29.013 1.00 52.19 100 ARG A C 1
ATOM 788 O O . ARG A 1 100 ? 6.530 -3.156 -29.287 1.00 52.19 100 ARG A O 1
ATOM 795 N N . ALA A 1 101 ? 8.680 -2.599 -29.187 1.00 52.84 101 ALA A N 1
ATOM 796 C CA . ALA A 1 101 ? 9.158 -3.812 -29.847 1.00 52.84 101 ALA A CA 1
ATOM 797 C C . ALA A 1 101 ? 10.133 -4.644 -28.999 1.00 52.84 101 ALA A C 1
ATOM 799 O O . ALA A 1 101 ? 10.792 -5.521 -29.556 1.00 52.84 101 ALA A O 1
ATOM 800 N N . CYS A 1 102 ? 10.242 -4.395 -27.691 1.00 57.56 102 CYS A N 1
ATOM 801 C CA . CYS A 1 102 ? 10.929 -5.296 -26.755 1.00 57.56 102 CYS A CA 1
ATOM 802 C C . CYS A 1 102 ? 9.943 -6.274 -26.086 1.00 57.56 102 CYS A C 1
ATOM 804 O O . CYS A 1 102 ? 10.090 -6.616 -24.921 1.00 57.56 102 CYS A O 1
ATOM 806 N N . GLY A 1 103 ? 8.931 -6.725 -26.835 1.00 55.69 103 GLY A N 1
ATOM 807 C CA . GLY A 1 103 ? 8.121 -7.880 -26.464 1.00 55.69 103 GLY A CA 1
ATOM 808 C C . GLY A 1 103 ? 8.875 -9.176 -26.774 1.00 55.69 103 GLY A C 1
ATOM 809 O O . GLY A 1 103 ? 9.296 -9.398 -27.909 1.00 55.69 103 GLY A O 1
ATOM 810 N N . ASP A 1 104 ? 9.025 -10.010 -25.748 1.00 52.56 104 ASP A N 1
ATOM 811 C CA . ASP A 1 104 ? 9.170 -11.473 -25.804 1.00 52.56 104 ASP A CA 1
ATOM 812 C C . ASP A 1 104 ? 10.543 -12.139 -25.946 1.00 52.56 104 ASP A C 1
ATOM 814 O O . ASP A 1 104 ? 10.595 -13.370 -25.978 1.00 52.56 104 ASP A O 1
ATOM 818 N N . LYS A 1 105 ? 11.680 -11.435 -25.930 1.00 49.91 105 LYS A N 1
ATOM 819 C CA . LYS A 1 105 ? 12.980 -12.130 -25.819 1.00 49.91 105 LYS A CA 1
ATOM 820 C C . LYS A 1 105 ? 13.919 -11.413 -24.858 1.00 49.91 105 LYS A C 1
ATOM 822 O O . LYS A 1 105 ? 14.331 -10.297 -25.125 1.00 49.91 105 LYS A O 1
ATOM 827 N N . GLU A 1 106 ? 14.279 -12.117 -23.784 1.00 45.31 106 GLU A N 1
ATOM 828 C CA . GLU A 1 106 ? 15.325 -11.787 -22.795 1.00 45.31 106 GLU A CA 1
ATOM 829 C C . GLU A 1 106 ? 14.927 -11.123 -21.463 1.00 45.31 106 GLU A C 1
ATOM 831 O O . GLU A 1 106 ? 15.772 -10.509 -20.822 1.00 45.31 106 GLU A O 1
ATOM 836 N N . VAL A 1 107 ? 13.731 -11.374 -20.921 1.00 45.75 107 VAL A N 1
ATOM 837 C CA . VAL A 1 107 ? 13.527 -11.260 -19.456 1.00 45.75 107 VAL A CA 1
ATOM 838 C C . VAL A 1 107 ? 13.613 -12.653 -18.816 1.00 45.75 107 VAL A C 1
ATOM 840 O O . VAL A 1 107 ? 12.664 -13.141 -18.220 1.00 45.75 107 VAL A O 1
ATOM 843 N N . SER A 1 108 ? 14.738 -13.360 -18.997 1.00 46.00 108 SER A N 1
ATOM 844 C CA . SER A 1 108 ? 14.986 -14.663 -18.332 1.00 46.00 108 SER A CA 1
ATOM 845 C C . SER A 1 108 ? 16.108 -14.627 -17.284 1.00 46.00 108 SER A C 1
ATOM 847 O O . SER A 1 108 ? 16.497 -15.666 -16.749 1.00 46.00 108 SER A O 1
ATOM 849 N N . GLY A 1 109 ? 16.621 -13.432 -16.966 1.00 47.28 109 GLY A N 1
ATOM 850 C CA . GLY A 1 109 ? 17.742 -13.253 -16.038 1.00 47.28 109 GLY A CA 1
ATOM 851 C C . GLY A 1 109 ? 17.365 -12.856 -14.607 1.00 47.28 109 GLY A C 1
ATOM 852 O O . GLY A 1 109 ? 18.105 -13.188 -13.688 1.00 47.28 109 GLY A O 1
ATOM 853 N N . LEU A 1 110 ? 16.232 -12.177 -14.393 1.00 48.22 110 LEU A N 1
ATOM 854 C CA . LEU A 1 110 ? 15.884 -11.608 -13.077 1.00 48.22 110 LEU A CA 1
ATOM 855 C C . LEU A 1 110 ? 14.794 -12.381 -12.318 1.00 48.22 110 LEU A C 1
ATOM 857 O O . LEU A 1 110 ? 14.627 -12.187 -11.120 1.00 48.22 110 LEU A O 1
ATOM 861 N N . SER A 1 111 ? 14.112 -13.330 -12.962 1.00 43.97 111 SER A N 1
ATOM 862 C CA . SER A 1 111 ? 13.053 -14.144 -12.340 1.00 43.97 111 SER A CA 1
ATOM 863 C C . SER A 1 111 ? 13.568 -15.358 -11.547 1.00 43.97 111 SER A C 1
ATOM 865 O O . SER A 1 111 ? 12.773 -16.211 -11.173 1.00 43.97 111 SER A O 1
ATOM 867 N N . LYS A 1 112 ? 14.886 -15.482 -11.323 1.00 43.25 112 LYS A N 1
ATOM 868 C CA . LYS A 1 112 ? 15.511 -16.626 -10.621 1.00 43.25 112 LYS A CA 1
ATOM 869 C C . LYS A 1 112 ? 16.086 -16.290 -9.237 1.00 43.25 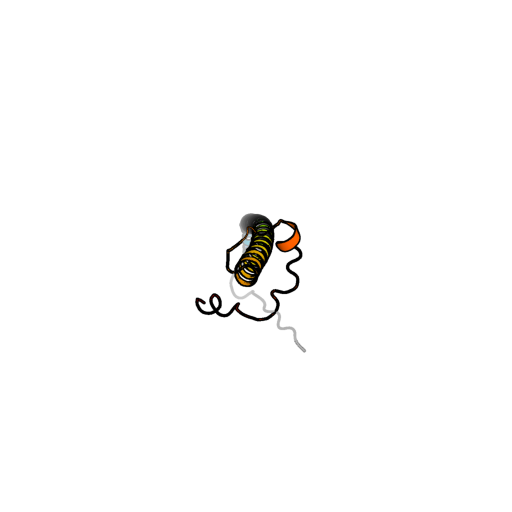112 LYS A C 1
ATOM 871 O O . LYS A 1 112 ? 16.821 -17.102 -8.687 1.00 43.25 112 LYS A O 1
ATOM 876 N N . ILE A 1 113 ? 15.783 -15.115 -8.680 1.00 48.41 113 ILE A N 1
ATOM 877 C CA . ILE A 1 113 ? 16.243 -14.711 -7.334 1.00 48.41 113 ILE A CA 1
ATOM 878 C C . ILE A 1 113 ? 15.051 -14.459 -6.388 1.00 48.41 113 ILE A C 1
ATOM 880 O O . ILE A 1 113 ? 15.094 -13.583 -5.528 1.00 48.41 113 ILE A O 1
ATOM 884 N N . LEU A 1 114 ? 13.977 -15.236 -6.542 1.00 36.53 114 LEU A N 1
ATOM 885 C CA . LEU A 1 114 ? 12.965 -15.446 -5.503 1.00 36.53 114 LEU A CA 1
A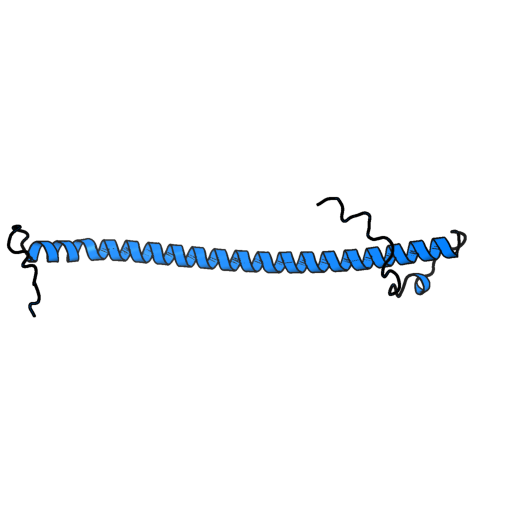TOM 886 C C . LEU A 1 114 ? 12.759 -16.945 -5.304 1.00 36.53 114 LEU A C 1
ATOM 888 O O . LEU A 1 114 ? 12.580 -17.639 -6.330 1.00 36.53 114 LEU A O 1
#

pLDDT: mean 72.0, std 16.71, range [36.53, 94.06]